Protein AF-A0A9X1ISV6-F1 (afdb_monomer)

Structure (mmCIF, N/CA/C/O backbone):
data_AF-A0A9X1ISV6-F1
#
_entry.id   AF-A0A9X1ISV6-F1
#
loop_
_atom_site.group_PDB
_atom_site.id
_atom_site.type_symbol
_atom_site.label_atom_id
_atom_site.label_alt_id
_atom_site.label_comp_id
_atom_site.label_asym_id
_atom_site.label_entity_id
_atom_site.label_seq_id
_atom_site.pdbx_PDB_ins_code
_atom_site.Cartn_x
_atom_site.Cartn_y
_atom_site.Cartn_z
_atom_site.occupancy
_atom_site.B_iso_or_equiv
_atom_site.auth_seq_id
_atom_site.auth_comp_id
_atom_site.auth_asym_id
_atom_site.auth_atom_id
_atom_site.pdbx_PDB_model_num
ATOM 1 N N . MET A 1 1 ? 12.107 -25.524 -21.709 1.00 34.88 1 MET A N 1
ATOM 2 C CA . MET A 1 1 ? 12.574 -24.127 -21.599 1.00 34.88 1 MET A CA 1
ATOM 3 C C . MET A 1 1 ? 11.400 -23.212 -21.889 1.00 34.88 1 MET A C 1
ATOM 5 O O . MET A 1 1 ? 10.651 -23.460 -22.823 1.00 34.88 1 MET A O 1
ATOM 9 N N . SER A 1 2 ? 11.195 -22.279 -20.971 1.00 41.41 2 SER A N 1
ATOM 10 C CA . SER A 1 2 ? 9.974 -21.546 -20.652 1.00 41.41 2 SER A CA 1
ATOM 11 C C . SER A 1 2 ? 9.409 -20.699 -21.795 1.00 41.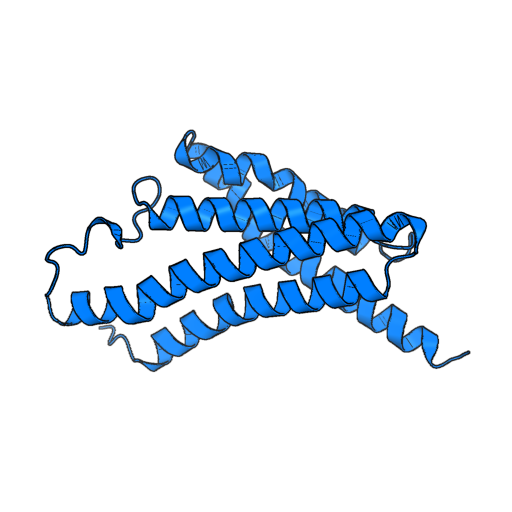41 2 SER A C 1
ATOM 13 O O . SER A 1 2 ? 9.987 -19.685 -22.171 1.00 41.41 2 SER A O 1
ATOM 15 N N . SER A 1 3 ? 8.238 -21.085 -22.302 1.00 38.88 3 SER A N 1
ATOM 16 C CA . SER A 1 3 ? 7.398 -20.248 -23.160 1.00 38.88 3 SER A CA 1
ATOM 17 C C . SER A 1 3 ? 6.463 -19.431 -22.272 1.00 38.88 3 SER A C 1
ATOM 19 O O . SER A 1 3 ? 5.514 -19.950 -21.679 1.00 38.88 3 SER A O 1
ATOM 21 N N . SER A 1 4 ? 6.752 -18.137 -22.174 1.00 44.97 4 SER A N 1
ATOM 22 C CA . SER A 1 4 ? 5.902 -17.100 -21.593 1.00 44.97 4 SER A CA 1
ATOM 23 C C . SER A 1 4 ? 4.536 -17.105 -22.282 1.00 44.97 4 SER A C 1
ATOM 25 O O . SER A 1 4 ? 4.327 -16.473 -23.313 1.00 44.97 4 SER A O 1
ATOM 27 N N . THR A 1 5 ? 3.602 -17.893 -21.753 1.00 52.56 5 THR A N 1
ATOM 28 C CA . THR A 1 5 ? 2.256 -18.021 -22.316 1.00 52.56 5 THR A CA 1
ATOM 29 C C . THR A 1 5 ? 1.471 -16.746 -21.969 1.00 52.56 5 THR A C 1
ATOM 31 O O . THR A 1 5 ? 1.550 -16.310 -20.820 1.00 52.56 5 THR A O 1
ATOM 34 N N . PRO A 1 6 ? 0.649 -16.174 -22.870 1.00 48.19 6 PRO A N 1
ATOM 35 C CA . PRO A 1 6 ? -0.241 -15.038 -22.573 1.00 48.19 6 PRO A CA 1
ATOM 36 C C . PRO A 1 6 ? -1.107 -15.236 -21.313 1.00 48.19 6 PRO A C 1
ATOM 38 O O . PRO A 1 6 ? -1.463 -14.285 -20.624 1.00 48.19 6 PRO A O 1
ATOM 41 N N . ARG A 1 7 ? -1.376 -16.500 -20.954 1.00 47.88 7 ARG A N 1
ATOM 42 C CA . ARG A 1 7 ? -2.032 -16.902 -19.702 1.00 47.88 7 ARG A CA 1
ATOM 43 C C . ARG A 1 7 ? -1.224 -16.588 -18.443 1.00 47.88 7 ARG A C 1
ATOM 45 O O . ARG A 1 7 ? -1.843 -16.299 -17.436 1.00 47.88 7 ARG A O 1
ATOM 52 N N . GLY A 1 8 ? 0.108 -16.624 -18.482 1.00 49.81 8 GLY A N 1
ATOM 53 C CA . GLY A 1 8 ? 0.979 -16.247 -17.361 1.00 49.81 8 GLY A CA 1
ATOM 54 C C . GLY A 1 8 ? 0.969 -14.740 -17.107 1.00 49.81 8 GLY A C 1
ATOM 55 O O . GLY A 1 8 ? 0.902 -14.313 -15.962 1.00 49.81 8 GLY A O 1
ATOM 56 N N . ILE A 1 9 ? 0.915 -13.944 -18.179 1.00 51.81 9 ILE A N 1
ATOM 57 C CA . ILE A 1 9 ? 0.697 -12.490 -18.130 1.00 51.81 9 ILE A CA 1
ATOM 58 C C . ILE A 1 9 ? -0.693 -12.177 -17.561 1.00 51.81 9 ILE A C 1
ATOM 60 O O . ILE A 1 9 ? -0.804 -11.349 -16.664 1.00 51.81 9 ILE A O 1
ATOM 64 N N . LEU A 1 10 ? -1.734 -12.905 -17.980 1.00 52.47 10 LEU A N 1
ATOM 65 C CA . LEU A 1 10 ? -3.079 -12.803 -17.405 1.00 52.47 10 LEU A CA 1
ATOM 66 C C . LEU A 1 10 ? -3.112 -13.242 -15.924 1.00 52.47 10 LEU A C 1
ATOM 68 O O . LEU A 1 10 ? -3.707 -12.558 -15.099 1.00 52.47 10 LEU A O 1
ATOM 72 N N .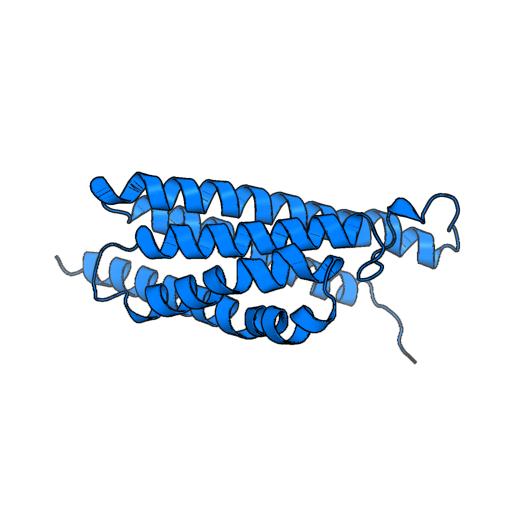 PHE A 1 11 ? -2.418 -14.323 -15.553 1.00 52.44 11 PHE A N 1
ATOM 73 C CA . PHE A 1 11 ? -2.290 -14.811 -14.170 1.00 52.44 11 PHE A CA 1
ATOM 74 C C . PHE A 1 11 ? -1.457 -13.897 -13.258 1.00 52.44 11 PHE A C 1
ATOM 76 O O . PHE A 1 11 ? -1.577 -14.026 -12.046 1.00 52.44 11 PHE A O 1
ATOM 83 N N . LEU A 1 12 ? -0.636 -12.994 -13.806 1.00 51.94 12 LEU A N 1
ATOM 84 C CA . LEU A 1 12 ? 0.153 -11.992 -13.068 1.00 51.94 12 LEU A CA 1
ATOM 85 C C . LEU A 1 12 ? -0.517 -10.605 -13.046 1.00 51.94 12 LEU A C 1
ATOM 87 O O . LEU A 1 12 ? -0.422 -9.900 -12.045 1.00 51.94 12 LEU A O 1
ATOM 91 N N . LEU A 1 13 ? -1.246 -10.236 -14.107 1.00 52.41 13 LEU A N 1
ATOM 92 C CA . LEU A 1 13 ? -2.113 -9.047 -14.173 1.00 52.41 13 LEU A CA 1
ATOM 93 C C . LEU A 1 13 ? -3.254 -9.125 -13.161 1.00 52.41 13 LEU A C 1
ATOM 95 O O . LEU A 1 13 ? -3.583 -8.144 -12.495 1.00 52.41 13 LEU A O 1
ATOM 99 N N . THR A 1 14 ? -3.865 -10.305 -13.070 1.00 51.75 14 THR A N 1
ATOM 100 C CA . THR A 1 14 ? -5.100 -10.511 -12.316 1.00 51.75 14 THR A CA 1
ATOM 101 C C . THR A 1 14 ? -4.891 -10.336 -10.808 1.00 51.75 14 THR A C 1
ATOM 103 O O . THR A 1 14 ? -5.660 -9.581 -10.222 1.00 51.75 14 THR A O 1
ATOM 106 N N . PRO A 1 15 ? -3.854 -10.904 -10.157 1.00 55.47 15 PRO A N 1
ATOM 107 C CA . PRO A 1 15 ? -3.641 -10.737 -8.726 1.00 55.47 15 PRO A CA 1
ATOM 108 C C . PRO A 1 15 ? -3.385 -9.289 -8.340 1.00 55.47 15 PRO A C 1
ATOM 110 O O . PRO A 1 15 ? -4.030 -8.830 -7.416 1.00 55.47 15 PRO A O 1
ATOM 113 N N . SER A 1 16 ? -2.514 -8.548 -9.031 1.00 54.94 16 SER A N 1
ATOM 114 C CA . SER A 1 16 ? -2.125 -7.195 -8.600 1.00 54.94 16 SER A CA 1
ATOM 115 C C . SER A 1 16 ? -3.233 -6.157 -8.820 1.00 54.94 16 SER A C 1
ATOM 117 O O . SER A 1 16 ? -3.489 -5.337 -7.936 1.00 54.94 16 SER A O 1
ATOM 119 N N . LEU A 1 17 ? -3.958 -6.231 -9.947 1.00 61.03 17 LEU A N 1
ATOM 120 C CA . LEU A 1 17 ? -5.133 -5.382 -10.200 1.00 61.03 17 LEU A CA 1
ATOM 121 C C . LEU A 1 17 ? -6.297 -5.735 -9.267 1.00 61.03 17 LEU A C 1
ATOM 123 O O . LEU A 1 17 ? -6.962 -4.836 -8.739 1.00 61.03 17 LEU A O 1
ATOM 127 N N . LEU A 1 18 ? -6.525 -7.030 -9.016 1.00 68.88 18 LEU A N 1
ATOM 128 C CA . LEU A 1 18 ? -7.515 -7.464 -8.032 1.00 68.88 18 LEU A CA 1
ATOM 129 C C . LEU A 1 18 ? -7.096 -7.107 -6.613 1.00 68.88 18 LEU A C 1
ATOM 131 O O . LEU A 1 18 ? -7.969 -6.774 -5.831 1.00 68.88 18 LEU A O 1
ATOM 135 N N . LEU A 1 19 ? -5.810 -7.147 -6.263 1.00 74.00 19 LEU A N 1
ATOM 136 C CA . LEU A 1 19 ? -5.329 -6.828 -4.920 1.00 74.00 19 LEU A CA 1
ATOM 137 C C . LEU A 1 19 ? -5.572 -5.348 -4.616 1.00 74.00 19 LEU A C 1
ATOM 139 O O . LEU A 1 19 ? -6.164 -5.029 -3.585 1.00 74.00 19 LEU A O 1
ATOM 143 N N . GLY A 1 20 ? -5.191 -4.457 -5.540 1.00 81.19 20 GLY A N 1
ATOM 144 C CA . GLY A 1 20 ? -5.461 -3.021 -5.430 1.00 81.19 20 GLY A CA 1
ATOM 145 C C . GLY A 1 20 ? -6.957 -2.713 -5.352 1.00 81.19 20 GLY A C 1
ATOM 146 O O . GLY A 1 20 ? -7.403 -1.979 -4.469 1.00 81.19 20 GLY A O 1
ATOM 147 N N . SER A 1 21 ? -7.750 -3.344 -6.219 1.00 83.81 21 SER A N 1
ATOM 148 C CA . SER A 1 21 ? -9.207 -3.171 -6.244 1.00 83.81 21 SER A CA 1
ATOM 149 C C . SER A 1 21 ? -9.891 -3.755 -5.003 1.00 83.81 21 SER A C 1
ATOM 151 O O . SER A 1 21 ? -10.767 -3.121 -4.422 1.00 83.81 21 SER A O 1
ATOM 153 N N . ALA A 1 22 ? -9.473 -4.932 -4.538 1.00 86.12 22 ALA A N 1
ATOM 154 C CA . ALA A 1 22 ? -10.003 -5.576 -3.339 1.00 86.12 22 ALA A CA 1
ATOM 155 C C . ALA A 1 22 ? -9.677 -4.757 -2.090 1.00 86.12 22 ALA A C 1
ATOM 157 O O . ALA A 1 22 ? -10.545 -4.572 -1.236 1.00 86.12 22 ALA A O 1
ATOM 158 N N . PHE A 1 23 ? -8.463 -4.209 -2.002 1.00 90.19 23 PHE A N 1
ATOM 159 C CA . PHE A 1 23 ? -8.094 -3.298 -0.925 1.00 90.19 23 PHE A CA 1
ATOM 160 C C . PHE A 1 23 ? -8.964 -2.040 -0.918 1.00 90.19 23 PHE A C 1
ATOM 162 O O . PHE A 1 23 ? -9.468 -1.638 0.136 1.00 90.19 23 PHE A O 1
ATOM 169 N N . LEU A 1 24 ? -9.199 -1.447 -2.091 1.00 92.00 24 LEU A N 1
ATOM 170 C CA . LEU A 1 24 ? -10.078 -0.291 -2.229 1.00 92.00 24 LEU A CA 1
ATOM 171 C C . LEU A 1 24 ? -11.512 -0.618 -1.782 1.00 92.00 24 LEU A C 1
ATOM 173 O O . LEU A 1 24 ? -12.096 0.128 -0.996 1.00 92.00 24 LEU A O 1
ATOM 177 N N . VAL A 1 25 ? -12.055 -1.764 -2.205 1.00 91.88 25 VAL A N 1
ATOM 178 C CA . VAL A 1 25 ? -13.391 -2.241 -1.808 1.00 91.88 25 VAL A CA 1
ATOM 179 C C . VAL A 1 25 ? -13.482 -2.471 -0.298 1.00 91.88 25 VAL A C 1
ATOM 181 O O . VAL A 1 25 ? -14.443 -2.025 0.332 1.00 91.88 25 VAL A O 1
ATOM 184 N N . LEU A 1 26 ? -12.485 -3.121 0.311 1.00 91.62 26 LEU A N 1
ATOM 185 C CA . LEU A 1 26 ? -12.434 -3.333 1.761 1.00 91.62 26 LEU A CA 1
ATOM 186 C C . LEU A 1 26 ? -12.384 -2.006 2.526 1.00 91.62 26 LEU A C 1
ATOM 188 O O . LEU A 1 26 ? -13.069 -1.846 3.537 1.00 91.62 26 LEU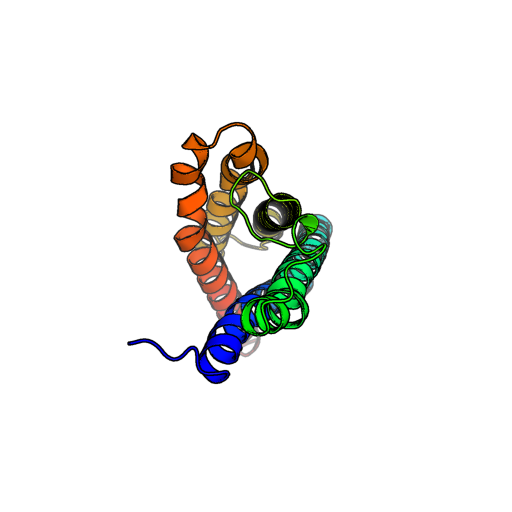 A O 1
ATOM 192 N N . THR A 1 27 ? -11.626 -1.034 2.026 1.00 93.56 27 THR A N 1
ATOM 193 C CA . THR A 1 27 ? -11.512 0.292 2.646 1.00 93.56 27 THR A CA 1
ATOM 194 C C . THR A 1 27 ? -12.806 1.099 2.493 1.00 93.56 27 THR A C 1
ATOM 196 O O . THR A 1 27 ? -13.239 1.766 3.433 1.00 93.56 27 THR A O 1
ATOM 199 N N . ALA A 1 28 ? -13.493 0.982 1.354 1.00 94.31 28 ALA A N 1
ATOM 200 C CA . ALA A 1 28 ? -14.817 1.566 1.154 1.00 94.31 28 ALA A CA 1
ATOM 201 C C . ALA A 1 28 ? -15.870 0.932 2.083 1.00 94.31 28 ALA A C 1
ATOM 203 O O . ALA A 1 28 ? -16.700 1.637 2.664 1.00 94.31 28 ALA A O 1
ATOM 204 N N . ALA A 1 29 ? -15.811 -0.389 2.283 1.00 92.31 29 ALA A N 1
ATOM 205 C CA . ALA A 1 29 ? -16.657 -1.083 3.250 1.00 92.31 29 ALA A CA 1
ATOM 206 C C . ALA A 1 29 ? -16.378 -0.598 4.681 1.00 92.31 29 ALA A C 1
ATOM 208 O O . ALA A 1 29 ? -17.317 -0.267 5.404 1.00 92.31 29 ALA A O 1
ATOM 209 N N . LEU A 1 30 ? -15.104 -0.462 5.064 1.00 91.56 30 LEU A N 1
ATOM 210 C CA . LEU A 1 30 ? -14.706 0.111 6.350 1.00 91.56 30 LEU A CA 1
ATOM 211 C C . LEU A 1 30 ? -15.274 1.524 6.547 1.00 91.56 30 LEU A C 1
ATOM 213 O O . LEU A 1 30 ? -15.806 1.811 7.616 1.00 91.56 30 LEU A O 1
ATOM 217 N N . HIS A 1 31 ? -15.229 2.386 5.527 1.00 93.62 31 HIS A N 1
ATOM 218 C CA . HIS A 1 31 ? -15.806 3.733 5.602 1.00 93.62 31 HIS A CA 1
ATOM 219 C C . HIS A 1 31 ? -17.307 3.728 5.916 1.00 93.62 31 HIS A C 1
ATOM 221 O O . HIS A 1 31 ? -17.782 4.580 6.665 1.00 93.62 31 HIS A O 1
ATOM 227 N N . ARG A 1 32 ? -18.059 2.752 5.393 1.00 90.44 32 ARG A N 1
ATOM 228 C CA . ARG A 1 32 ? -19.498 2.624 5.676 1.00 90.44 32 ARG A CA 1
ATOM 229 C C . ARG A 1 32 ? -19.797 2.164 7.103 1.00 90.44 32 ARG A C 1
ATOM 231 O O . ARG A 1 32 ? -20.858 2.500 7.616 1.00 90.44 32 ARG A O 1
ATOM 238 N N . LEU A 1 33 ? -18.895 1.404 7.726 1.00 87.81 33 LEU A N 1
ATOM 239 C CA . LEU A 1 33 ? -19.043 0.918 9.104 1.00 87.81 33 LEU A CA 1
ATOM 240 C C . LEU A 1 33 ? -18.381 1.835 10.147 1.00 87.81 33 LEU A C 1
ATOM 242 O O . LEU A 1 33 ? -18.559 1.627 11.348 1.00 87.81 33 LEU A O 1
ATOM 246 N N . ALA A 1 34 ? -17.599 2.826 9.715 1.00 89.31 34 ALA A N 1
ATOM 247 C CA . ALA A 1 34 ? -16.906 3.735 10.614 1.00 89.31 34 ALA A CA 1
ATOM 248 C C . ALA A 1 34 ? -17.910 4.634 11.374 1.00 89.31 34 ALA A C 1
ATOM 250 O O . ALA A 1 34 ? -18.754 5.277 10.742 1.00 89.31 34 ALA A O 1
ATOM 251 N N . PRO A 1 35 ? -17.810 4.744 12.715 1.00 88.75 35 PRO A N 1
ATOM 252 C CA . PRO A 1 35 ? -18.647 5.646 13.498 1.00 88.75 35 PRO A CA 1
ATOM 253 C C . PRO A 1 35 ? -18.438 7.104 13.068 1.00 88.75 35 PRO A C 1
ATOM 255 O O . PRO A 1 35 ? -17.322 7.451 12.661 1.00 88.75 35 PRO A O 1
ATOM 258 N N . PRO A 1 36 ? -19.442 7.990 13.221 1.00 91.44 36 PRO A N 1
ATOM 259 C CA . PRO A 1 36 ? -19.346 9.390 12.798 1.00 91.44 36 PRO A CA 1
ATOM 260 C C . PRO A 1 36 ? -18.079 10.102 13.295 1.00 91.44 36 PRO A C 1
ATOM 262 O O . PRO A 1 36 ? -17.423 10.803 12.531 1.00 91.44 36 PRO A O 1
ATOM 265 N N . GLN A 1 37 ? -17.669 9.838 14.538 1.00 91.94 37 GLN A N 1
ATOM 266 C CA . GLN A 1 37 ? -16.505 10.455 15.182 1.00 91.94 37 GLN A CA 1
ATOM 267 C C . GLN A 1 37 ? -15.162 10.003 14.583 1.00 91.94 37 GLN A C 1
ATOM 269 O O . GLN A 1 37 ? -14.162 10.700 14.717 1.00 91.94 37 GLN A O 1
ATOM 274 N N . ARG A 1 38 ? -15.115 8.835 13.929 1.00 92.31 38 ARG A N 1
ATOM 275 C CA . ARG A 1 38 ? -13.897 8.254 13.327 1.00 92.31 38 ARG A CA 1
ATOM 276 C C . ARG A 1 38 ? -13.917 8.293 11.800 1.00 92.31 38 ARG A C 1
ATOM 278 O O . ARG A 1 38 ? -12.984 7.820 11.148 1.00 92.31 38 ARG A O 1
ATOM 285 N N . ARG A 1 39 ? -14.973 8.860 11.215 1.00 92.88 39 ARG A N 1
ATOM 286 C CA . ARG A 1 39 ? -15.226 8.824 9.774 1.00 92.88 39 ARG A CA 1
ATOM 287 C C . ARG A 1 39 ? -14.147 9.544 8.970 1.00 92.88 39 ARG A C 1
ATOM 289 O O . ARG A 1 39 ? -13.784 9.059 7.902 1.00 92.88 39 ARG A O 1
ATOM 296 N N . VAL A 1 40 ? -13.552 10.597 9.532 1.00 96.38 40 VAL A N 1
ATOM 297 C CA . VAL A 1 40 ? -12.399 11.293 8.939 1.00 96.38 40 VAL A CA 1
ATOM 298 C C . VAL A 1 40 ? -11.235 10.337 8.653 1.00 96.38 40 VAL A C 1
ATOM 300 O O . VAL A 1 40 ? -10.715 10.323 7.542 1.00 96.38 40 VAL A O 1
ATOM 303 N N . PHE A 1 41 ? -10.895 9.445 9.589 1.00 96.56 41 PHE A N 1
ATOM 304 C CA . PHE A 1 41 ? -9.808 8.480 9.405 1.00 96.56 41 PHE A CA 1
ATOM 305 C C . PHE A 1 41 ? -10.119 7.473 8.299 1.00 96.56 41 PHE A C 1
ATOM 307 O O . PHE A 1 41 ? -9.253 7.156 7.490 1.00 96.56 41 PHE A O 1
ATOM 314 N N . SER A 1 42 ? -11.370 7.013 8.212 1.00 95.50 42 SER A N 1
ATOM 315 C CA . SER A 1 42 ? -11.775 6.106 7.132 1.00 95.50 42 SER A CA 1
ATOM 316 C C . SER A 1 42 ? -11.782 6.779 5.759 1.00 95.50 42 SER A C 1
ATOM 318 O O . SER A 1 42 ? -11.475 6.136 4.763 1.00 95.50 42 SER A O 1
ATOM 320 N N . GLN A 1 43 ? -12.112 8.072 5.698 1.00 96.94 43 GLN A N 1
ATOM 321 C CA . GLN A 1 43 ? -12.083 8.843 4.459 1.00 96.94 43 GLN A CA 1
ATOM 322 C C . GLN A 1 43 ? -10.643 9.076 3.991 1.00 96.94 43 GLN A C 1
ATOM 324 O O . GLN A 1 43 ? -10.354 8.895 2.812 1.00 96.94 43 GLN A O 1
ATOM 329 N N . ILE A 1 44 ? -9.733 9.402 4.915 1.00 97.75 44 ILE A N 1
ATOM 330 C CA . ILE A 1 44 ? -8.294 9.499 4.636 1.00 97.75 44 ILE A CA 1
ATOM 331 C C . ILE A 1 44 ? -7.761 8.151 4.132 1.00 97.75 44 ILE A C 1
ATOM 333 O O . ILE A 1 44 ? -7.070 8.104 3.116 1.00 97.75 44 ILE A O 1
ATOM 337 N N . ALA A 1 45 ? -8.132 7.050 4.794 1.00 97.12 45 ALA A N 1
ATOM 338 C CA . ALA A 1 45 ? -7.757 5.706 4.364 1.00 97.12 45 ALA A CA 1
ATOM 339 C C . ALA A 1 45 ? -8.235 5.412 2.935 1.00 97.12 45 ALA A C 1
ATOM 341 O O . ALA A 1 45 ? -7.459 4.933 2.113 1.00 97.12 45 ALA A O 1
ATOM 342 N N . LEU A 1 46 ? -9.490 5.747 2.622 1.00 97.12 46 LEU A N 1
ATOM 343 C CA . LEU A 1 46 ? -10.074 5.547 1.297 1.00 97.12 46 LEU A CA 1
ATOM 344 C C . LEU A 1 46 ? -9.378 6.389 0.220 1.00 97.12 46 LEU A C 1
ATOM 346 O O . LEU A 1 46 ? -9.113 5.887 -0.874 1.00 97.12 46 LEU A O 1
ATOM 350 N N . ALA A 1 47 ? -9.049 7.645 0.526 1.00 98.00 47 ALA A N 1
ATOM 351 C CA . ALA A 1 47 ? -8.329 8.523 -0.391 1.00 98.00 47 ALA A CA 1
ATOM 352 C C . ALA A 1 47 ? -6.946 7.948 -0.736 1.00 98.00 47 ALA A C 1
ATOM 354 O O . ALA A 1 47 ? -6.624 7.780 -1.912 1.00 98.00 47 ALA A O 1
ATOM 355 N N . PHE A 1 48 ? -6.163 7.549 0.270 1.00 97.81 48 PHE A N 1
ATOM 356 C CA . PHE A 1 48 ? -4.855 6.935 0.039 1.00 97.81 48 PHE A CA 1
ATOM 357 C C . PHE A 1 48 ? -4.945 5.572 -0.656 1.00 97.81 48 PHE A C 1
ATOM 359 O O . PHE A 1 48 ? -4.148 5.298 -1.552 1.00 97.81 48 PHE A O 1
ATOM 366 N N . ALA A 1 49 ? -5.941 4.744 -0.322 1.00 96.31 49 ALA A N 1
ATOM 367 C CA . ALA A 1 49 ? -6.183 3.479 -1.015 1.00 96.31 49 ALA A CA 1
ATOM 368 C C . ALA A 1 49 ? -6.503 3.692 -2.504 1.00 96.31 49 ALA A C 1
ATOM 370 O O . ALA A 1 49 ? -6.052 2.917 -3.345 1.00 96.31 49 ALA A O 1
ATOM 371 N N . THR A 1 50 ? -7.228 4.764 -2.841 1.00 96.19 50 THR A N 1
ATOM 372 C CA . THR A 1 50 ? -7.542 5.135 -4.232 1.00 96.19 50 THR A CA 1
ATOM 373 C C . THR A 1 50 ? -6.286 5.550 -4.996 1.00 96.19 50 THR A C 1
ATOM 375 O O . THR A 1 50 ? -6.071 5.096 -6.122 1.00 96.19 50 THR A O 1
ATOM 378 N N . VAL A 1 51 ? -5.428 6.372 -4.380 1.00 96.94 51 VAL A N 1
ATOM 379 C CA . VAL A 1 51 ? -4.144 6.778 -4.976 1.00 96.94 51 VAL A CA 1
ATOM 380 C C . VAL A 1 51 ? -3.253 5.557 -5.202 1.00 96.94 51 VAL A C 1
ATOM 382 O O . VAL A 1 51 ? -2.766 5.364 -6.312 1.00 96.94 51 VAL A O 1
ATOM 385 N N . TYR A 1 52 ? -3.109 4.686 -4.198 1.00 94.62 52 TYR A N 1
ATOM 386 C CA . TYR A 1 52 ? -2.386 3.419 -4.331 1.00 94.62 52 TYR A CA 1
ATOM 387 C C . TYR A 1 52 ? -2.914 2.576 -5.494 1.00 94.62 52 TYR A C 1
ATOM 389 O O . TYR A 1 52 ? -2.146 2.217 -6.385 1.00 94.62 52 TYR A O 1
ATOM 397 N N . ALA A 1 53 ? -4.221 2.296 -5.515 1.00 92.50 53 ALA A N 1
ATOM 398 C CA . ALA A 1 53 ? -4.82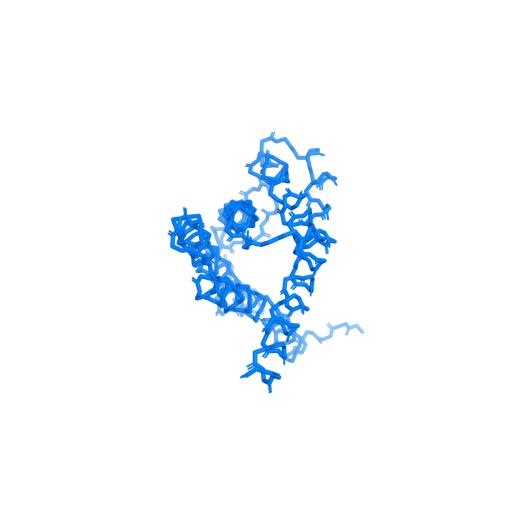4 1.458 -6.543 1.00 92.50 53 ALA A CA 1
ATOM 399 C C . ALA A 1 53 ? -4.580 2.037 -7.944 1.00 92.50 53 ALA A C 1
ATOM 401 O O . ALA A 1 53 ? -4.260 1.288 -8.864 1.00 92.50 53 ALA A O 1
ATOM 402 N N . THR A 1 54 ? -4.651 3.362 -8.091 1.00 93.56 54 THR A N 1
ATOM 403 C CA . THR A 1 54 ? -4.381 4.058 -9.357 1.00 93.56 54 THR A CA 1
ATOM 404 C C . THR A 1 54 ? -2.920 3.914 -9.789 1.00 93.56 54 THR A C 1
ATOM 406 O O . THR A 1 54 ? -2.659 3.501 -10.918 1.00 93.56 54 THR A O 1
ATOM 409 N N . LEU A 1 55 ? -1.964 4.215 -8.902 1.00 93.69 55 LEU A N 1
ATOM 410 C CA . LEU A 1 55 ? -0.531 4.181 -9.222 1.00 93.69 55 LEU A CA 1
ATOM 411 C C . LEU A 1 55 ? -0.055 2.769 -9.569 1.00 93.69 55 LEU A C 1
ATOM 413 O O . LEU A 1 55 ? 0.611 2.579 -10.585 1.00 93.69 55 LEU A O 1
ATOM 417 N N . ILE A 1 56 ? -0.441 1.775 -8.768 1.00 91.19 56 ILE A N 1
ATOM 418 C CA . ILE A 1 56 ? -0.079 0.379 -9.025 1.00 91.19 56 ILE A CA 1
ATOM 419 C C . ILE A 1 56 ? -0.744 -0.114 -10.309 1.00 91.19 56 ILE A C 1
ATOM 421 O O . ILE A 1 56 ? -0.074 -0.695 -11.158 1.00 91.19 56 ILE A O 1
ATOM 425 N N . SER A 1 57 ? -2.030 0.177 -10.527 1.00 89.31 57 SER A N 1
ATOM 426 C CA . SER A 1 57 ? -2.687 -0.199 -11.787 1.00 89.31 57 SER A CA 1
ATOM 427 C C . SER A 1 57 ? -1.967 0.396 -12.996 1.00 89.31 57 SER A C 1
ATOM 429 O O . SER A 1 57 ? -1.752 -0.315 -13.972 1.00 89.31 57 SER A O 1
ATOM 431 N N . LEU A 1 58 ? -1.530 1.658 -12.919 1.00 91.12 58 LEU A N 1
ATOM 432 C CA . LEU A 1 58 ? -0.765 2.312 -13.980 1.00 91.12 58 LEU A CA 1
ATOM 433 C C . LEU A 1 58 ? 0.566 1.601 -14.241 1.00 91.12 58 LEU A C 1
ATOM 435 O O . LEU A 1 58 ? 0.836 1.245 -15.387 1.00 91.12 58 LEU A O 1
ATOM 439 N N . VAL A 1 59 ? 1.382 1.372 -13.204 1.00 91.25 59 VAL A N 1
ATOM 440 C CA . VAL A 1 59 ? 2.698 0.723 -13.344 1.00 91.25 59 VAL A CA 1
ATOM 441 C C . VAL A 1 59 ? 2.552 -0.633 -14.027 1.00 91.25 59 VAL A C 1
ATOM 443 O O . VAL A 1 59 ? 3.203 -0.888 -15.042 1.00 91.25 59 VAL A O 1
ATOM 446 N N . TYR A 1 60 ? 1.660 -1.483 -13.517 1.00 87.50 60 TYR A N 1
ATOM 447 C CA . TYR A 1 60 ? 1.470 -2.830 -14.050 1.00 87.50 60 TYR A CA 1
ATOM 448 C C . TYR A 1 60 ? 0.856 -2.796 -15.453 1.00 87.50 60 TYR A C 1
ATOM 450 O O . TYR A 1 60 ? 1.335 -3.495 -16.344 1.00 87.50 60 TYR A O 1
ATOM 458 N N . PHE A 1 61 ? -0.145 -1.949 -15.699 1.00 88.00 61 PHE A N 1
ATOM 459 C CA . PHE A 1 61 ? -0.753 -1.827 -17.024 1.00 88.00 61 PHE A CA 1
ATOM 460 C C . PHE A 1 61 ? 0.265 -1.382 -18.082 1.00 88.00 61 PHE A C 1
ATOM 462 O O . PHE A 1 61 ? 0.320 -1.977 -19.155 1.00 88.00 61 PHE A O 1
ATOM 469 N N . VAL A 1 62 ? 1.130 -0.409 -17.771 1.00 90.38 62 VAL A N 1
ATOM 470 C CA . VAL A 1 62 ? 2.222 0.015 -18.665 1.00 90.38 62 VAL A CA 1
ATOM 471 C C . VAL A 1 62 ? 3.217 -1.123 -18.901 1.00 90.38 62 VAL A C 1
ATOM 473 O O . VAL A 1 62 ? 3.561 -1.393 -20.052 1.00 90.38 62 VAL A O 1
ATOM 476 N N . GLN A 1 63 ? 3.645 -1.840 -17.855 1.00 88.31 63 GLN A N 1
ATOM 477 C CA . GLN A 1 63 ? 4.550 -2.985 -18.021 1.00 88.31 63 GLN A CA 1
ATOM 478 C C . GLN A 1 63 ? 3.974 -4.042 -18.971 1.00 88.31 63 GLN A C 1
ATOM 480 O O . GLN A 1 63 ? 4.690 -4.600 -19.801 1.00 88.31 63 GLN A O 1
ATOM 485 N N . LEU A 1 64 ? 2.675 -4.309 -18.870 1.00 85.94 64 LEU A N 1
ATOM 486 C CA . LEU A 1 64 ? 2.053 -5.455 -19.528 1.00 85.94 64 LEU A CA 1
ATOM 487 C C . LEU A 1 64 ? 1.546 -5.114 -20.933 1.00 85.94 64 LEU A C 1
ATOM 489 O O . LEU A 1 64 ? 1.666 -5.942 -21.833 1.00 85.94 64 LEU A O 1
ATOM 493 N N . MET A 1 65 ? 1.038 -3.898 -21.139 1.00 86.38 65 MET A N 1
ATOM 494 C CA . MET A 1 65 ? 0.461 -3.469 -22.417 1.00 86.38 65 MET A CA 1
ATOM 495 C C . MET A 1 65 ? 1.445 -2.722 -23.319 1.00 86.38 65 MET A C 1
ATOM 497 O O . MET A 1 65 ? 1.255 -2.718 -24.533 1.00 86.38 65 MET A O 1
ATOM 501 N N . LEU A 1 66 ? 2.486 -2.094 -22.761 1.00 88.38 66 LEU A N 1
ATOM 502 C CA . LEU A 1 66 ? 3.462 -1.316 -23.532 1.00 88.38 66 LEU A CA 1
ATOM 503 C C . LEU A 1 66 ? 4.830 -2.001 -23.578 1.00 88.38 66 LEU A C 1
ATOM 505 O O . LEU A 1 66 ? 5.382 -2.201 -24.658 1.00 88.38 66 LEU A O 1
ATOM 509 N N . VAL A 1 67 ? 5.379 -2.351 -22.412 1.00 88.88 67 VAL A N 1
ATOM 510 C CA . VAL A 1 67 ? 6.782 -2.775 -22.288 1.00 88.88 67 VAL A CA 1
ATOM 511 C C . VAL A 1 67 ? 6.976 -4.221 -22.734 1.00 88.88 67 VAL A C 1
ATOM 513 O O . VAL A 1 67 ? 7.834 -4.497 -23.571 1.00 88.88 67 VAL A O 1
ATOM 516 N N . ALA A 1 68 ? 6.152 -5.147 -22.238 1.00 87.00 68 ALA A N 1
ATOM 517 C CA . ALA A 1 68 ? 6.282 -6.567 -22.554 1.00 87.00 68 ALA A CA 1
ATOM 518 C C . ALA A 1 68 ? 6.163 -6.889 -24.062 1.00 87.00 68 ALA A C 1
ATOM 520 O O . ALA A 1 68 ? 7.037 -7.595 -24.568 1.00 87.00 68 ALA A O 1
ATOM 521 N N . PRO A 1 69 ? 5.171 -6.374 -24.821 1.00 87.75 69 PRO A N 1
ATOM 522 C CA . PRO A 1 69 ? 5.058 -6.670 -26.252 1.00 87.75 69 PRO A CA 1
ATOM 523 C C . PRO A 1 69 ? 6.241 -6.133 -27.065 1.00 87.75 69 PRO A C 1
ATOM 525 O O . PRO A 1 69 ? 6.731 -6.808 -27.968 1.00 87.75 69 PRO A O 1
ATOM 528 N N . ARG A 1 70 ? 6.730 -4.937 -26.718 1.00 89.94 70 ARG A N 1
ATOM 529 C CA . ARG A 1 70 ? 7.866 -4.296 -27.389 1.00 89.94 70 ARG A CA 1
ATOM 530 C C . ARG A 1 70 ? 9.182 -5.023 -27.156 1.00 89.94 70 ARG A C 1
ATOM 532 O O . ARG A 1 70 ? 9.926 -5.245 -28.107 1.00 89.94 70 ARG A O 1
ATOM 539 N N . LEU A 1 71 ? 9.419 -5.485 -25.928 1.00 88.50 71 LEU A N 1
ATOM 540 C CA . LEU A 1 71 ? 10.571 -6.336 -25.618 1.00 88.50 71 LEU A CA 1
ATOM 541 C C . LEU A 1 71 ? 10.565 -7.628 -26.443 1.00 88.50 71 LEU A C 1
ATOM 543 O O . LEU A 1 71 ? 11.609 -8.025 -26.951 1.00 88.50 71 LEU A O 1
ATOM 547 N N . VAL A 1 72 ? 9.400 -8.262 -26.614 1.00 90.12 72 VAL A N 1
ATOM 548 C CA . VAL A 1 72 ? 9.262 -9.474 -27.443 1.00 90.12 72 VAL A CA 1
ATOM 549 C C . VAL A 1 72 ? 9.533 -9.183 -28.921 1.00 90.12 72 VAL A C 1
ATOM 551 O O . VAL A 1 72 ? 10.138 -10.005 -29.602 1.00 90.12 72 VAL A O 1
ATOM 554 N N . ALA A 1 73 ? 9.120 -8.014 -29.412 1.00 91.31 73 ALA A N 1
ATOM 555 C CA . ALA A 1 73 ? 9.376 -7.571 -30.781 1.00 91.31 73 ALA A CA 1
ATOM 556 C C . ALA A 1 73 ? 10.823 -7.092 -31.022 1.00 91.31 73 ALA A C 1
ATOM 558 O O . ALA A 1 73 ? 11.178 -6.803 -32.162 1.00 91.31 73 ALA A O 1
ATOM 559 N N . GLY A 1 74 ? 11.651 -6.986 -29.974 1.00 89.75 74 GLY A N 1
ATOM 560 C CA . GLY A 1 74 ? 12.995 -6.406 -30.055 1.00 89.75 74 GLY A CA 1
ATOM 561 C C . GLY A 1 74 ? 13.015 -4.884 -30.257 1.00 89.75 74 GLY A C 1
ATOM 562 O O . GLY A 1 74 ? 14.076 -4.322 -30.513 1.00 89.75 74 GLY A O 1
ATOM 563 N N . ASP A 1 75 ? 11.866 -4.213 -30.130 1.00 91.44 75 ASP A N 1
ATOM 564 C CA . ASP A 1 75 ? 11.719 -2.759 -30.258 1.00 91.44 75 ASP A CA 1
ATOM 565 C C . ASP A 1 75 ? 12.013 -2.082 -28.911 1.00 91.44 75 ASP A C 1
ATOM 567 O O . ASP A 1 75 ? 11.124 -1.882 -28.081 1.00 91.44 75 ASP A O 1
ATOM 571 N N . THR A 1 76 ? 13.287 -1.786 -28.653 1.00 88.06 76 THR A N 1
ATOM 572 C CA . THR A 1 76 ? 13.744 -1.210 -27.375 1.00 88.06 76 THR A CA 1
ATOM 573 C C . THR A 1 76 ? 13.952 0.302 -27.415 1.00 88.06 76 THR A C 1
ATOM 575 O O . THR A 1 76 ? 14.231 0.903 -26.376 1.00 88.06 76 THR A O 1
ATOM 578 N N . ALA A 1 77 ? 13.803 0.934 -28.581 1.00 90.44 77 ALA A N 1
ATOM 579 C CA . ALA A 1 77 ? 14.055 2.359 -28.744 1.00 90.44 77 ALA A CA 1
ATOM 580 C C . ALA A 1 77 ? 13.071 3.199 -27.906 1.00 90.44 77 ALA A C 1
ATOM 582 O O . ALA A 1 77 ? 11.854 3.098 -28.059 1.00 90.44 77 ALA A O 1
ATOM 583 N N . GLY A 1 78 ? 13.600 4.040 -27.009 1.00 87.31 78 GLY A N 1
ATOM 584 C CA . GLY A 1 78 ? 12.802 4.915 -26.142 1.00 87.31 78 GLY A CA 1
ATOM 585 C C . GLY A 1 78 ? 12.075 4.193 -25.003 1.00 87.31 78 GLY A C 1
ATOM 586 O O . GLY A 1 78 ? 11.205 4.780 -24.354 1.00 87.31 78 GLY A O 1
ATOM 587 N N . LEU A 1 79 ? 12.405 2.923 -24.750 1.00 89.00 79 LEU A N 1
ATOM 588 C CA . LEU A 1 79 ? 11.784 2.129 -23.694 1.00 89.00 79 LEU A CA 1
ATOM 589 C C . LEU A 1 79 ? 12.398 2.402 -22.314 1.00 89.00 79 LEU A C 1
ATOM 591 O O . LEU A 1 79 ? 11.771 2.074 -21.306 1.00 89.00 79 LEU A O 1
ATOM 595 N N . GLU A 1 80 ? 13.586 3.017 -22.243 1.00 86.75 80 GLU A N 1
ATOM 596 C CA . GLU A 1 80 ? 14.349 3.185 -20.999 1.00 86.75 80 GLU A CA 1
ATOM 597 C C . GLU A 1 80 ? 13.547 3.794 -19.832 1.00 86.75 80 GLU A C 1
ATOM 599 O O . GLU A 1 80 ? 13.644 3.254 -18.725 1.00 86.75 80 GLU A O 1
ATOM 604 N N . PRO A 1 81 ? 12.709 4.840 -20.020 1.00 85.25 81 PRO A N 1
ATOM 605 C CA . PRO A 1 81 ? 11.926 5.426 -18.926 1.00 85.25 81 PRO A CA 1
ATOM 606 C C . PRO A 1 81 ? 10.858 4.482 -18.357 1.00 85.25 81 PRO A C 1
ATOM 608 O O . PRO A 1 81 ? 10.431 4.634 -17.211 1.00 85.25 81 PRO A O 1
ATOM 611 N N . PHE A 1 82 ? 10.419 3.512 -19.161 1.00 88.31 82 PHE A N 1
ATOM 612 C CA . PHE A 1 82 ? 9.352 2.573 -18.833 1.00 88.31 82 PHE A CA 1
ATOM 613 C C . PHE A 1 82 ? 9.883 1.212 -18.382 1.00 88.31 82 PHE A C 1
ATOM 615 O O . PHE A 1 82 ? 9.093 0.327 -18.073 1.00 88.31 82 PHE A O 1
ATOM 622 N N . LEU A 1 83 ? 11.196 1.000 -18.321 1.00 88.19 83 LEU A N 1
ATOM 623 C CA . LEU A 1 83 ? 11.734 -0.240 -17.769 1.00 88.19 83 LEU A CA 1
ATOM 624 C C . LEU A 1 83 ? 11.516 -0.283 -16.255 1.00 88.19 83 LEU A C 1
ATOM 626 O O . LEU A 1 83 ? 11.746 0.703 -15.564 1.00 88.19 83 LEU A O 1
ATOM 630 N N . PHE A 1 84 ? 11.115 -1.436 -15.721 1.00 87.06 84 PHE A N 1
ATOM 631 C CA . PHE A 1 84 ? 11.005 -1.643 -14.278 1.00 87.06 84 PHE A CA 1
ATOM 632 C C . PHE A 1 84 ? 12.333 -2.164 -13.715 1.00 87.06 84 PHE A C 1
ATOM 634 O O . PHE A 1 84 ? 12.567 -3.366 -13.606 1.00 87.06 84 PHE A O 1
ATOM 641 N N . ILE A 1 85 ? 13.234 -1.237 -13.391 1.00 86.12 85 ILE A N 1
ATOM 642 C CA . ILE A 1 85 ? 14.549 -1.529 -12.806 1.00 86.12 85 ILE A CA 1
ATOM 643 C C . ILE A 1 85 ? 14.536 -1.123 -11.326 1.00 86.12 85 ILE A C 1
ATOM 645 O O . ILE A 1 85 ? 14.361 0.073 -11.041 1.00 86.12 85 ILE A O 1
ATOM 649 N N . PRO A 1 86 ? 14.747 -2.069 -10.388 1.00 84.19 86 PRO A N 1
ATOM 650 C CA . PRO A 1 86 ? 14.804 -1.770 -8.962 1.00 84.19 86 PRO A CA 1
ATOM 651 C C . PRO A 1 86 ? 15.790 -0.645 -8.643 1.00 84.19 86 PRO A C 1
ATOM 653 O O . PRO A 1 86 ? 16.903 -0.614 -9.170 1.00 84.19 86 PRO A O 1
ATOM 656 N N . TYR A 1 87 ? 15.361 0.289 -7.793 1.00 84.44 87 TYR A N 1
ATOM 657 C CA . TYR A 1 87 ? 16.136 1.437 -7.290 1.00 84.44 87 TYR A CA 1
ATOM 658 C C . TYR A 1 87 ? 16.634 2.449 -8.332 1.00 84.44 87 TYR A C 1
ATOM 660 O O . TYR A 1 87 ? 17.300 3.415 -7.969 1.00 84.44 87 TYR A O 1
ATOM 668 N N . ARG A 1 88 ? 16.338 2.250 -9.620 1.00 84.62 88 ARG A N 1
ATOM 669 C CA . ARG A 1 88 ? 16.897 3.074 -10.706 1.00 84.62 88 ARG A CA 1
ATOM 670 C C . ARG A 1 88 ? 15.859 3.605 -11.680 1.00 84.62 88 ARG A C 1
ATOM 672 O O . ARG A 1 88 ? 16.119 4.604 -12.339 1.00 84.62 88 ARG A O 1
ATOM 679 N N . SER A 1 89 ? 14.715 2.938 -11.802 1.00 88.56 89 SER A N 1
ATOM 680 C CA . SER A 1 89 ? 13.689 3.323 -12.768 1.00 88.56 89 SER A CA 1
ATOM 681 C C . SER A 1 89 ? 12.633 4.257 -12.194 1.00 88.56 89 SER A C 1
ATOM 683 O O . SER A 1 89 ? 12.283 4.192 -11.014 1.00 88.56 89 SER A O 1
ATOM 685 N N . PHE A 1 90 ? 12.068 5.074 -13.082 1.00 91.56 90 PHE A N 1
ATOM 686 C CA . PHE A 1 90 ? 10.912 5.912 -12.788 1.00 91.56 90 PHE A CA 1
ATOM 687 C C . PHE A 1 90 ? 9.720 5.078 -12.302 1.00 91.56 90 PHE A C 1
ATOM 689 O O . PHE A 1 90 ? 9.140 5.381 -11.263 1.00 91.56 90 PHE A O 1
ATOM 696 N N . LEU A 1 91 ? 9.388 3.988 -13.002 1.00 91.19 91 LEU A N 1
ATOM 697 C CA . LEU A 1 91 ? 8.245 3.155 -12.626 1.00 91.19 91 LEU A CA 1
ATOM 698 C C . LEU A 1 91 ? 8.440 2.438 -11.289 1.00 91.19 91 LEU A C 1
ATOM 700 O O . LEU A 1 91 ? 7.465 2.279 -10.563 1.00 91.19 91 LEU A O 1
ATOM 704 N N . PHE A 1 92 ? 9.672 2.078 -10.916 1.00 90.38 92 PHE A N 1
ATOM 705 C CA . PHE A 1 92 ? 9.949 1.572 -9.571 1.00 90.38 92 PHE A CA 1
ATOM 706 C C . PHE A 1 92 ? 9.731 2.647 -8.496 1.00 90.38 92 PHE A C 1
ATOM 708 O O . PHE A 1 92 ? 9.158 2.358 -7.451 1.00 90.38 92 PHE A O 1
ATOM 715 N N . ALA A 1 93 ? 10.131 3.898 -8.747 1.00 92.38 93 ALA A N 1
ATOM 716 C CA . ALA A 1 93 ? 9.873 4.998 -7.814 1.00 92.38 93 ALA A CA 1
ATOM 717 C C . ALA A 1 93 ? 8.364 5.265 -7.637 1.00 92.38 93 ALA A C 1
ATOM 719 O O . ALA A 1 93 ? 7.899 5.503 -6.522 1.00 92.38 93 ALA A O 1
ATOM 720 N N . VAL A 1 94 ? 7.588 5.181 -8.723 1.00 94.06 94 VAL A N 1
ATOM 721 C CA . VAL A 1 94 ? 6.122 5.313 -8.688 1.00 94.06 94 VAL A CA 1
ATOM 722 C C . VAL A 1 94 ? 5.469 4.145 -7.945 1.00 94.06 94 VAL A C 1
ATOM 724 O O . VAL A 1 94 ? 4.592 4.368 -7.111 1.00 94.06 94 VAL A O 1
ATOM 727 N N . ASP A 1 95 ? 5.904 2.914 -8.210 1.00 91.56 95 ASP A N 1
ATOM 728 C CA . ASP A 1 95 ? 5.441 1.709 -7.512 1.00 91.56 95 ASP A CA 1
ATOM 729 C C . ASP A 1 95 ? 5.686 1.831 -6.003 1.00 91.56 95 ASP A C 1
ATOM 731 O O . ASP A 1 95 ? 4.786 1.621 -5.185 1.00 91.56 95 ASP A O 1
ATOM 735 N N . LEU A 1 96 ? 6.869 2.319 -5.637 1.00 92.50 96 LEU A N 1
ATOM 736 C CA . LEU A 1 96 ? 7.245 2.538 -4.256 1.00 92.50 96 LEU A CA 1
ATOM 737 C C . LEU A 1 96 ? 6.386 3.587 -3.541 1.00 92.50 96 LEU A C 1
ATOM 739 O O . LEU A 1 96 ? 5.972 3.403 -2.388 1.00 92.50 96 LEU A O 1
ATOM 743 N N . LEU A 1 97 ? 6.104 4.690 -4.232 1.00 94.81 97 LEU A N 1
ATOM 744 C CA . LEU A 1 97 ? 5.182 5.711 -3.754 1.00 94.81 97 LEU A CA 1
ATOM 745 C C . LEU A 1 97 ? 3.779 5.120 -3.553 1.00 94.81 97 LEU A C 1
ATOM 747 O O . LEU A 1 97 ? 3.144 5.378 -2.530 1.00 94.81 97 LEU A O 1
ATOM 751 N N . GLY A 1 98 ? 3.328 4.270 -4.480 1.00 94.50 98 GLY A N 1
ATOM 752 C CA . GLY A 1 98 ? 2.097 3.497 -4.350 1.00 94.50 98 GLY A CA 1
ATOM 753 C C . GLY A 1 98 ? 2.061 2.708 -3.042 1.00 94.50 98 GLY A C 1
ATOM 754 O O . GLY A 1 98 ? 1.172 2.927 -2.215 1.00 94.50 98 GLY A O 1
ATOM 755 N N . TYR A 1 99 ? 3.035 1.829 -2.807 1.00 92.56 99 TYR A N 1
ATOM 756 C CA . TYR A 1 99 ? 3.092 1.031 -1.575 1.00 92.56 99 TYR A CA 1
ATOM 757 C C . TYR A 1 99 ? 3.158 1.885 -0.302 1.00 92.56 99 TYR A C 1
ATOM 759 O O . TYR A 1 99 ? 2.541 1.538 0.706 1.00 92.56 99 TYR A O 1
ATOM 767 N N . SER A 1 100 ? 3.817 3.042 -0.358 1.00 94.88 100 SER A N 1
ATOM 768 C CA . SER A 1 100 ? 3.837 4.001 0.752 1.00 94.88 100 SER A CA 1
ATOM 769 C C . SER A 1 100 ? 2.439 4.556 1.056 1.00 94.88 100 SER A C 1
ATOM 771 O O . SER A 1 100 ? 2.036 4.623 2.221 1.00 94.88 100 SER A O 1
ATOM 773 N N . PHE A 1 101 ? 1.651 4.883 0.025 1.00 96.69 101 PHE A N 1
ATOM 774 C CA . PHE A 1 101 ? 0.252 5.288 0.195 1.00 96.69 101 PHE A CA 1
ATOM 775 C C . PHE A 1 101 ? -0.629 4.167 0.735 1.00 96.69 101 PHE A C 1
ATOM 777 O O . PHE A 1 101 ? -1.522 4.427 1.538 1.00 96.69 101 PHE A O 1
ATOM 784 N N . MET A 1 102 ? -0.372 2.917 0.366 1.00 95.56 102 MET A N 1
ATOM 785 C CA . MET A 1 102 ? -1.088 1.794 0.960 1.00 95.56 102 MET A CA 1
ATOM 786 C C . MET A 1 102 ? -0.777 1.652 2.459 1.00 95.56 102 MET A C 1
ATOM 788 O O . MET A 1 102 ? -1.717 1.495 3.235 1.00 95.56 102 MET A O 1
ATOM 792 N N . SER A 1 103 ? 0.475 1.815 2.903 1.00 95.62 103 SER A N 1
ATOM 793 C CA . SER A 1 103 ? 0.798 1.842 4.342 1.00 95.62 103 SER A CA 1
ATOM 794 C C . SER A 1 103 ? 0.139 3.024 5.070 1.00 95.62 103 SER A C 1
ATOM 796 O O . SER A 1 103 ? -0.343 2.875 6.194 1.00 95.62 103 SER A O 1
ATOM 798 N N . LEU A 1 104 ? 0.045 4.199 4.435 1.00 96.88 104 LEU A N 1
ATOM 799 C CA . LEU A 1 104 ? -0.732 5.324 4.977 1.00 96.88 104 LEU A CA 1
ATOM 800 C C . LEU A 1 104 ? -2.219 4.978 5.103 1.00 96.88 104 LEU A C 1
ATOM 802 O O . LEU A 1 104 ? -2.846 5.278 6.122 1.00 96.88 104 LEU A O 1
ATOM 806 N N . ALA A 1 105 ? -2.778 4.323 4.087 1.00 97.06 105 ALA A N 1
ATOM 807 C CA . ALA A 1 105 ? -4.168 3.902 4.073 1.00 97.06 105 ALA A CA 1
ATOM 808 C C . ALA A 1 105 ? -4.465 2.879 5.179 1.00 97.06 105 ALA A C 1
ATOM 810 O O . ALA A 1 105 ? -5.469 3.017 5.880 1.00 97.06 105 ALA A O 1
ATOM 811 N N . THR A 1 106 ? -3.590 1.891 5.402 1.00 96.06 106 THR A N 1
ATOM 812 C CA . THR A 1 106 ? -3.765 0.929 6.500 1.00 96.06 106 THR A CA 1
ATOM 813 C C . THR A 1 106 ? -3.627 1.605 7.860 1.00 96.06 106 THR A C 1
ATOM 815 O O . THR A 1 106 ? -4.443 1.348 8.743 1.00 96.06 106 THR A O 1
ATOM 818 N N . LEU A 1 107 ? -2.665 2.514 8.037 1.00 96.69 107 LEU A N 1
ATOM 819 C CA . LEU A 1 107 ? -2.495 3.237 9.296 1.00 96.69 107 LEU A CA 1
ATOM 820 C C . LEU A 1 107 ? -3.732 4.081 9.630 1.00 96.69 107 LEU A C 1
ATOM 822 O O . LEU A 1 107 ? -4.286 3.960 10.723 1.00 96.69 107 LEU A O 1
ATOM 826 N N . ALA A 1 108 ? -4.219 4.877 8.674 1.00 96.56 108 ALA A N 1
ATOM 827 C CA . ALA A 1 108 ? -5.447 5.654 8.831 1.00 96.56 108 ALA A CA 1
ATOM 828 C C . ALA A 1 108 ? -6.664 4.743 9.073 1.00 96.56 108 ALA A C 1
ATOM 830 O O . ALA A 1 108 ? -7.466 4.985 9.978 1.00 96.56 108 ALA A O 1
ATOM 831 N N . GLY A 1 109 ? -6.771 3.641 8.327 1.00 95.19 109 GLY A N 1
ATOM 832 C CA . GLY A 1 109 ? -7.846 2.665 8.482 1.00 95.19 109 GLY A CA 1
ATOM 833 C C . GLY A 1 109 ? -7.861 2.015 9.868 1.00 95.19 109 GLY A C 1
ATOM 834 O O . GLY A 1 109 ? -8.932 1.791 10.428 1.00 95.19 109 GLY A O 1
ATOM 835 N N . ALA A 1 110 ? -6.701 1.800 10.491 1.00 95.25 110 ALA A N 1
ATOM 836 C CA . ALA A 1 110 ? -6.616 1.253 11.842 1.00 95.25 110 ALA A CA 1
ATOM 837 C C . ALA A 1 110 ? -7.290 2.157 12.897 1.00 95.25 110 ALA A C 1
ATOM 839 O O . ALA A 1 110 ? -7.946 1.660 13.826 1.00 95.25 110 ALA A O 1
ATOM 840 N N . PHE A 1 111 ? -7.173 3.480 12.733 1.00 93.94 111 PHE A N 1
ATOM 841 C CA . PHE A 1 111 ? -7.836 4.476 13.584 1.00 93.94 111 PHE A CA 1
ATOM 842 C C . PHE A 1 111 ? -9.340 4.589 13.307 1.00 93.94 111 PHE A C 1
ATOM 844 O O . PHE A 1 111 ? -10.106 4.942 14.205 1.00 93.94 111 PHE A O 1
ATOM 851 N N . ALA A 1 112 ? -9.786 4.216 12.106 1.00 93.50 112 ALA A N 1
ATOM 852 C CA . ALA A 1 112 ? -11.199 4.203 11.743 1.00 93.50 112 ALA A CA 1
ATOM 853 C C . ALA A 1 112 ? -12.010 3.060 12.381 1.00 93.50 112 ALA A C 1
ATOM 855 O O . ALA A 1 112 ? -13.232 3.162 12.492 1.00 93.50 112 ALA A O 1
ATOM 856 N N . LEU A 1 113 ? -11.354 1.973 12.804 1.00 91.19 113 LEU A N 1
ATOM 857 C CA . LEU A 1 113 ? -12.035 0.773 13.302 1.00 91.19 113 LEU A CA 1
ATOM 858 C C . LEU A 1 113 ? -12.887 1.073 14.555 1.00 91.19 113 LEU A C 1
ATOM 860 O O . LEU A 1 113 ? -12.358 1.679 15.494 1.00 91.19 113 LEU A O 1
ATOM 864 N N . PRO A 1 114 ? -14.154 0.614 14.621 1.00 81.56 114 PRO A N 1
ATOM 865 C CA . PRO A 1 114 ? -15.144 1.066 15.607 1.00 81.56 114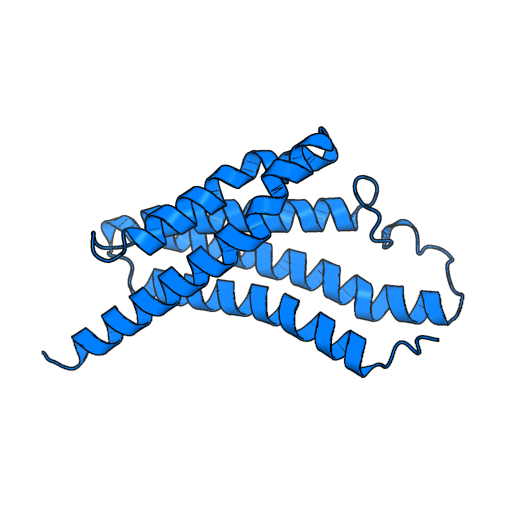 PRO A CA 1
ATOM 866 C C . PRO A 1 114 ? -14.918 0.555 17.032 1.00 81.56 114 PRO A C 1
ATOM 868 O O . PRO A 1 114 ? -15.135 1.299 17.983 1.00 81.56 114 PRO A O 1
ATOM 871 N N . SER A 1 115 ? -14.505 -0.706 17.207 1.00 80.31 115 SER A N 1
ATOM 872 C CA . SER A 1 115 ? -14.524 -1.356 18.528 1.00 80.31 115 SER A CA 1
ATOM 873 C C . SER A 1 115 ? -13.266 -2.174 18.835 1.00 80.31 115 SER A C 1
ATOM 875 O O . SER A 1 115 ? -12.350 -2.293 18.014 1.00 80.31 115 SER A O 1
ATOM 877 N N . SER A 1 116 ? -13.193 -2.705 20.058 1.00 77.06 116 SER A N 1
ATOM 878 C CA . SER A 1 116 ? -12.124 -3.593 20.534 1.00 77.06 116 SER A CA 1
ATOM 879 C C . SER A 1 116 ? -12.179 -4.990 19.907 1.00 77.06 116 SER A C 1
ATOM 881 O O . SER A 1 116 ? -11.145 -5.647 19.819 1.00 77.06 116 SER A O 1
ATOM 883 N N . ALA A 1 117 ? -13.335 -5.414 19.381 1.00 79.81 117 ALA A N 1
ATOM 884 C CA . ALA A 1 117 ? -13.477 -6.677 18.647 1.00 79.81 117 ALA A CA 1
ATOM 885 C C . ALA A 1 117 ? -12.596 -6.735 17.382 1.00 79.81 117 ALA A C 1
ATOM 887 O O . ALA A 1 117 ? -12.270 -7.809 16.889 1.00 79.81 117 ALA A O 1
ATOM 888 N N . TRP A 1 118 ? -12.146 -5.574 16.896 1.00 87.25 118 TRP A N 1
ATOM 889 C CA . TRP A 1 118 ? -11.286 -5.419 15.724 1.00 87.25 118 TRP A CA 1
ATOM 890 C C . TRP A 1 118 ? -9.803 -5.319 16.099 1.00 87.25 118 TRP A C 1
ATOM 892 O O . TRP A 1 118 ? -8.999 -4.878 15.281 1.00 87.25 118 TRP A O 1
ATOM 902 N N . ARG A 1 119 ? -9.413 -5.680 17.333 1.00 88.38 119 ARG A N 1
ATOM 903 C CA . ARG A 1 119 ? -8.036 -5.508 17.832 1.00 88.38 119 ARG A CA 1
ATOM 904 C C . ARG A 1 119 ? -7.000 -6.173 16.929 1.00 88.38 119 ARG A C 1
ATOM 906 O O . ARG A 1 119 ? -5.976 -5.558 16.657 1.00 88.38 119 ARG A O 1
ATOM 913 N N . THR A 1 120 ? -7.281 -7.377 16.433 1.00 89.44 120 THR A N 1
ATOM 914 C CA . THR A 1 120 ? -6.378 -8.100 15.524 1.00 89.44 120 THR A CA 1
ATOM 915 C C . THR A 1 120 ? -6.210 -7.364 14.195 1.00 89.44 120 THR A C 1
ATOM 917 O O . THR A 1 120 ? -5.082 -7.129 13.773 1.00 89.44 120 THR A O 1
ATOM 920 N N . ALA A 1 121 ? -7.313 -6.924 13.576 1.00 91.25 121 ALA A N 1
ATOM 921 C CA . ALA A 1 121 ? -7.269 -6.131 12.346 1.00 91.25 121 ALA A CA 1
ATOM 922 C C . ALA A 1 121 ? -6.524 -4.807 12.567 1.00 91.25 121 ALA A C 1
ATOM 924 O O . ALA A 1 121 ? -5.650 -4.450 11.784 1.00 91.25 121 ALA A O 1
ATOM 925 N N . ARG A 1 122 ? -6.792 -4.122 13.685 1.00 93.56 122 ARG A N 1
ATOM 926 C CA . ARG A 1 122 ? -6.114 -2.877 14.059 1.00 93.56 122 ARG A CA 1
ATOM 927 C C . ARG A 1 122 ? -4.607 -3.075 14.197 1.00 93.56 122 ARG A C 1
ATOM 929 O O . ARG A 1 122 ? -3.851 -2.306 13.618 1.00 93.56 122 ARG A O 1
ATOM 936 N N . ALA A 1 123 ? -4.175 -4.097 14.934 1.00 93.88 123 ALA A N 1
ATOM 937 C CA . ALA A 1 123 ? -2.758 -4.384 15.136 1.00 93.88 123 ALA A CA 1
ATOM 938 C C . ALA A 1 123 ? -2.049 -4.703 13.812 1.00 93.88 123 ALA A C 1
ATOM 940 O O . ALA A 1 123 ? -0.986 -4.150 13.548 1.00 93.88 123 ALA A O 1
ATOM 941 N N . ALA A 1 124 ? -2.660 -5.523 12.953 1.00 93.12 124 ALA A N 1
ATOM 942 C CA . ALA A 1 124 ? -2.102 -5.857 11.645 1.00 93.12 124 ALA A CA 1
ATOM 943 C C . ALA A 1 124 ? -2.017 -4.634 10.712 1.00 93.12 124 ALA A C 1
ATOM 945 O O . ALA A 1 124 ? -1.001 -4.428 10.049 1.00 93.12 124 ALA A O 1
ATOM 946 N N . MET A 1 125 ? -3.047 -3.781 10.698 1.00 94.62 125 MET A N 1
ATOM 947 C CA . MET A 1 125 ? -3.061 -2.546 9.906 1.00 94.62 125 MET A CA 1
ATOM 948 C C . MET A 1 125 ? -2.028 -1.519 10.396 1.00 94.62 125 MET A C 1
ATOM 950 O O . MET A 1 125 ? -1.375 -0.883 9.569 1.00 94.62 125 MET A O 1
ATOM 954 N N . ILE A 1 126 ? -1.836 -1.386 11.716 1.00 96.06 126 ILE A N 1
ATOM 955 C CA . ILE A 1 126 ? -0.768 -0.555 12.299 1.00 96.06 126 ILE A CA 1
ATOM 956 C C . ILE A 1 126 ? 0.600 -1.132 11.943 1.00 96.06 126 ILE A C 1
ATOM 958 O O . ILE A 1 126 ? 1.455 -0.384 11.484 1.00 96.06 126 ILE A O 1
ATOM 962 N N . ALA A 1 127 ? 0.804 -2.443 12.103 1.00 93.81 127 ALA A N 1
ATOM 963 C CA . ALA A 1 127 ? 2.065 -3.095 11.761 1.00 93.81 127 ALA A CA 1
ATOM 964 C C . ALA A 1 127 ? 2.447 -2.839 10.297 1.00 93.81 127 ALA A C 1
ATOM 966 O O . ALA A 1 127 ? 3.585 -2.480 10.021 1.00 93.81 127 ALA A O 1
ATOM 967 N N . ASN A 1 128 ? 1.484 -2.931 9.375 1.00 94.38 128 ASN A N 1
ATOM 968 C CA . ASN A 1 128 ? 1.701 -2.585 7.972 1.00 94.38 128 ASN A CA 1
ATOM 969 C C . ASN A 1 128 ? 1.959 -1.083 7.753 1.00 94.38 128 ASN A C 1
ATOM 971 O O . ASN A 1 128 ? 2.808 -0.706 6.949 1.00 94.38 128 ASN A O 1
ATOM 975 N N . GLY A 1 129 ? 1.261 -0.221 8.496 1.00 93.00 129 GLY A N 1
ATOM 976 C CA . GLY A 1 129 ? 1.465 1.226 8.458 1.00 93.00 129 GLY A CA 1
ATOM 977 C C . GLY A 1 129 ? 2.857 1.657 8.924 1.00 93.00 129 GLY A C 1
ATOM 978 O O . GLY A 1 129 ? 3.453 2.556 8.340 1.00 93.00 129 GLY A O 1
ATOM 979 N N . LEU A 1 130 ? 3.418 0.970 9.922 1.00 94.12 130 LEU A N 1
ATOM 980 C CA . LEU A 1 130 ? 4.774 1.206 10.427 1.00 94.12 130 LEU A CA 1
ATOM 981 C C . LEU A 1 130 ? 5.874 0.794 9.438 1.00 94.12 130 LEU A C 1
ATOM 983 O O . LEU A 1 130 ? 7.029 1.167 9.633 1.00 94.12 130 LEU A O 1
ATOM 987 N N . LEU A 1 131 ? 5.533 0.076 8.362 1.00 92.62 131 LEU A N 1
ATOM 988 C CA . LEU A 1 131 ? 6.469 -0.215 7.273 1.00 92.62 131 LEU A CA 1
ATOM 989 C C . LEU A 1 131 ? 6.678 0.973 6.329 1.00 92.62 131 LEU A C 1
ATOM 991 O O . LEU A 1 131 ? 7.595 0.936 5.513 1.00 92.62 131 LEU A O 1
ATOM 995 N N . LEU A 1 132 ? 5.882 2.040 6.457 1.00 92.69 132 LEU A N 1
ATOM 996 C CA . LEU A 1 132 ? 5.977 3.240 5.628 1.00 92.69 132 LEU A CA 1
ATOM 997 C C . LEU A 1 132 ? 7.406 3.769 5.453 1.00 92.69 132 LEU A C 1
ATOM 999 O O . LEU A 1 132 ? 7.792 3.936 4.302 1.00 92.69 132 LEU A O 1
ATOM 1003 N N . PRO A 1 133 ? 8.217 4.023 6.501 1.00 89.94 133 PRO A N 1
ATOM 1004 C CA . PRO A 1 133 ? 9.579 4.521 6.304 1.00 89.94 133 PRO A CA 1
ATOM 1005 C C . PRO A 1 133 ? 10.471 3.515 5.564 1.00 89.94 133 PRO A C 1
ATOM 1007 O O . PRO A 1 133 ? 11.294 3.916 4.747 1.00 89.94 133 PRO A O 1
ATOM 1010 N N . PHE A 1 134 ? 10.286 2.212 5.790 1.00 89.75 134 PHE A N 1
ATOM 1011 C CA . PHE A 1 134 ? 11.048 1.176 5.090 1.00 89.75 134 PHE A CA 1
ATOM 1012 C C . PHE A 1 134 ? 10.710 1.143 3.602 1.00 89.75 134 PHE A C 1
ATOM 1014 O O . PHE A 1 134 ? 11.597 0.942 2.782 1.00 89.75 134 PHE A O 1
ATOM 1021 N N . LEU A 1 135 ? 9.443 1.373 3.256 1.00 88.00 135 LEU A N 1
ATOM 1022 C CA . LEU A 1 135 ? 8.999 1.478 1.875 1.00 88.00 135 LEU A CA 1
ATOM 1023 C C . LEU A 1 135 ? 9.446 2.826 1.291 1.00 88.00 135 LEU A C 1
ATOM 1025 O O . LEU A 1 135 ? 10.312 2.848 0.431 1.00 88.00 135 LEU A O 1
ATOM 1029 N N . ALA A 1 136 ? 8.984 3.957 1.811 1.00 89.31 136 ALA A N 1
ATOM 1030 C CA . ALA A 1 136 ? 9.240 5.282 1.240 1.00 89.31 136 ALA A CA 1
ATOM 1031 C C . ALA A 1 136 ? 10.729 5.599 1.004 1.00 89.31 136 ALA A C 1
ATOM 1033 O O . ALA A 1 136 ? 11.066 6.252 0.016 1.00 89.31 136 ALA A O 1
ATOM 1034 N N . PHE A 1 137 ? 11.627 5.122 1.873 1.00 89.44 137 PHE A N 1
ATOM 1035 C CA . PHE A 1 137 ? 13.056 5.434 1.798 1.00 89.44 137 PHE A CA 1
ATOM 1036 C C . PHE A 1 137 ? 13.925 4.332 1.174 1.00 89.44 137 PHE A C 1
ATOM 1038 O O . PHE A 1 137 ? 15.135 4.539 1.057 1.00 89.44 137 PHE A O 1
ATOM 1045 N N . GLN A 1 138 ? 13.372 3.197 0.715 1.00 86.75 138 GLN A N 1
ATOM 1046 C CA . GLN A 1 138 ? 14.207 2.101 0.179 1.00 86.75 138 GLN A CA 1
ATOM 1047 C C . GLN A 1 138 ? 15.037 2.505 -1.046 1.00 86.75 138 GLN A C 1
ATOM 1049 O O . GLN A 1 138 ? 16.088 1.925 -1.293 1.00 86.75 138 GLN A O 1
ATOM 1054 N N . MET A 1 139 ? 14.599 3.513 -1.807 1.00 86.06 139 MET A N 1
ATOM 1055 C CA . MET A 1 139 ? 15.359 4.012 -2.956 1.00 86.06 139 MET A CA 1
ATOM 1056 C C . MET A 1 139 ? 16.628 4.771 -2.541 1.00 86.06 139 MET A C 1
ATOM 1058 O O . MET A 1 139 ? 17.614 4.751 -3.270 1.00 86.06 139 MET A O 1
ATOM 1062 N N . LEU A 1 140 ? 16.624 5.396 -1.359 1.00 88.62 140 LEU A N 1
ATOM 1063 C CA . LEU A 1 140 ? 17.786 6.085 -0.785 1.00 88.62 140 LEU A CA 1
ATOM 1064 C C . LEU A 1 140 ? 18.657 5.136 0.046 1.00 88.62 140 LEU A C 1
ATOM 1066 O O . LEU A 1 140 ? 19.874 5.289 0.105 1.00 88.62 140 LEU A O 1
ATOM 1070 N N . LEU A 1 141 ? 18.028 4.157 0.695 1.00 88.38 141 LEU A N 1
ATOM 1071 C CA . LEU A 1 141 ? 18.659 3.212 1.610 1.00 88.38 141 LEU A CA 1
ATOM 1072 C C . LEU A 1 141 ? 18.242 1.780 1.228 1.00 88.38 141 LEU A C 1
ATOM 1074 O O . LEU A 1 141 ? 17.347 1.217 1.861 1.00 88.38 141 LEU A O 1
ATOM 1078 N N . PRO A 1 142 ? 18.888 1.154 0.222 1.00 83.00 142 PRO A N 1
ATOM 1079 C CA . PRO A 1 142 ? 18.476 -0.158 -0.294 1.00 83.00 142 PRO A CA 1
ATOM 1080 C C . PRO A 1 142 ? 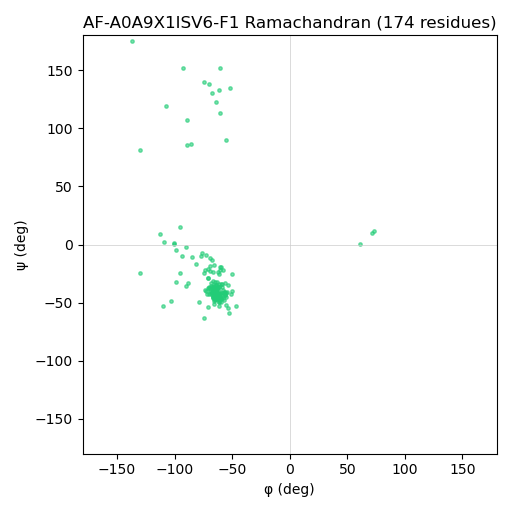18.456 -1.286 0.749 1.00 83.00 142 PRO A C 1
ATOM 1082 O O . PRO A 1 142 ? 17.734 -2.266 0.590 1.00 83.00 142 PRO A O 1
ATOM 1085 N N . TRP A 1 143 ? 19.198 -1.150 1.854 1.00 85.00 143 TRP A N 1
ATOM 1086 C CA . TRP A 1 143 ? 19.189 -2.114 2.961 1.00 85.00 143 TRP A CA 1
ATOM 1087 C C . TRP A 1 143 ? 17.839 -2.187 3.700 1.00 85.00 143 TRP A C 1
ATOM 1089 O O . TRP A 1 143 ? 17.560 -3.186 4.365 1.00 85.00 143 TRP A O 1
ATOM 1099 N N . LEU A 1 144 ? 16.964 -1.184 3.542 1.00 84.56 144 LEU A N 1
ATOM 1100 C CA . LEU A 1 144 ? 15.611 -1.180 4.110 1.00 84.56 144 LEU A CA 1
ATOM 1101 C C . LEU A 1 144 ? 14.687 -2.233 3.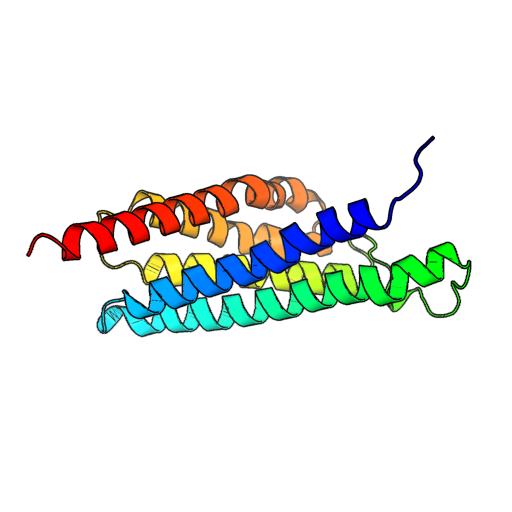484 1.00 84.56 144 LEU A C 1
ATOM 1103 O O . LEU A 1 144 ? 13.641 -2.523 4.069 1.00 84.56 144 LEU A O 1
ATOM 1107 N N . ILE A 1 145 ? 15.061 -2.849 2.353 1.00 83.25 145 ILE A N 1
ATOM 1108 C CA . ILE A 1 145 ? 14.243 -3.880 1.696 1.00 83.25 145 ILE A CA 1
ATOM 1109 C C . ILE A 1 145 ? 13.918 -5.054 2.624 1.00 83.25 145 ILE A C 1
ATOM 1111 O O . ILE A 1 145 ? 12.821 -5.595 2.546 1.00 83.25 145 ILE A O 1
ATOM 1115 N N . ALA A 1 146 ? 14.817 -5.413 3.546 1.00 81.25 146 ALA A N 1
ATOM 1116 C CA . ALA A 1 146 ? 14.562 -6.481 4.512 1.00 81.25 146 ALA A CA 1
ATOM 1117 C C . ALA A 1 146 ? 13.368 -6.148 5.425 1.00 81.25 146 ALA A C 1
ATOM 1119 O O . ALA A 1 146 ? 12.515 -6.998 5.669 1.00 81.25 146 ALA A O 1
ATOM 1120 N N . GLY A 1 147 ? 13.271 -4.892 5.876 1.00 82.00 147 GLY A N 1
ATOM 1121 C CA . GLY A 1 147 ? 12.116 -4.402 6.629 1.00 82.00 147 GLY A CA 1
ATOM 1122 C C . GLY A 1 147 ? 10.881 -4.242 5.743 1.00 82.00 147 GLY A C 1
ATOM 1123 O O . GLY A 1 147 ? 9.792 -4.666 6.120 1.00 82.00 147 GLY A O 1
ATOM 1124 N N . GLY A 1 148 ? 11.052 -3.708 4.531 1.00 79.19 148 GLY A N 1
ATOM 1125 C CA . GLY A 1 148 ? 9.977 -3.558 3.547 1.00 79.19 148 GLY A CA 1
ATOM 1126 C C . GLY A 1 148 ? 9.334 -4.890 3.147 1.00 79.19 148 GLY A C 1
ATOM 1127 O O . GLY A 1 148 ? 8.122 -4.950 2.976 1.00 79.19 148 GLY A O 1
ATOM 1128 N N . ALA A 1 149 ? 10.102 -5.981 3.088 1.00 84.62 149 ALA A N 1
ATOM 1129 C CA . ALA A 1 149 ? 9.614 -7.316 2.738 1.00 84.62 149 ALA A CA 1
ATOM 1130 C C . ALA A 1 149 ? 8.566 -7.862 3.724 1.00 84.62 149 ALA A C 1
ATOM 1132 O O . ALA A 1 149 ? 7.719 -8.669 3.333 1.00 84.62 149 ALA A O 1
ATOM 1133 N N . LEU A 1 150 ? 8.541 -7.375 4.973 1.00 87.12 150 LEU A N 1
ATOM 1134 C CA . LEU A 1 150 ? 7.490 -7.705 5.945 1.00 87.12 150 LEU A CA 1
ATOM 1135 C C . LEU A 1 150 ? 6.095 -7.285 5.464 1.00 87.12 150 LEU A C 1
ATOM 1137 O O . LEU A 1 150 ? 5.084 -7.808 5.943 1.00 87.12 150 LEU A O 1
ATOM 1141 N N . TRP A 1 151 ? 6.016 -6.372 4.494 1.00 85.69 151 TRP A N 1
ATOM 1142 C CA . TRP A 1 151 ? 4.773 -6.000 3.832 1.00 85.69 151 TRP A CA 1
ATOM 1143 C C . TRP A 1 151 ? 4.043 -7.224 3.259 1.00 85.69 151 TRP A C 1
ATOM 1145 O O . TRP A 1 151 ? 2.833 -7.350 3.452 1.00 85.69 151 TRP A O 1
ATOM 1155 N N . ALA A 1 152 ? 4.780 -8.166 2.657 1.00 83.44 152 ALA A N 1
ATOM 1156 C CA . ALA A 1 152 ? 4.223 -9.356 2.011 1.00 83.44 152 ALA A CA 1
ATOM 1157 C C . ALA A 1 152 ? 3.435 -10.261 2.974 1.00 83.44 152 ALA A C 1
ATOM 1159 O O . ALA A 1 152 ? 2.585 -11.031 2.539 1.00 83.44 152 ALA A O 1
ATOM 1160 N N . VAL A 1 153 ? 3.689 -10.155 4.282 1.00 86.00 153 VAL A N 1
ATOM 1161 C CA . VAL A 1 153 ? 2.960 -10.890 5.325 1.00 86.00 153 VAL A CA 1
ATOM 1162 C C . VAL A 1 153 ? 1.958 -9.984 6.033 1.00 86.00 153 VAL A C 1
ATOM 1164 O O . VAL A 1 153 ? 0.788 -10.336 6.183 1.00 86.00 153 VAL A O 1
ATOM 1167 N N . THR A 1 154 ? 2.392 -8.798 6.460 1.00 88.00 154 THR A N 1
ATOM 1168 C CA . THR A 1 154 ? 1.554 -7.884 7.250 1.00 88.00 154 THR A CA 1
ATOM 1169 C C . THR A 1 154 ? 0.325 -7.409 6.481 1.00 88.00 154 THR A C 1
ATOM 1171 O O . THR A 1 154 ? -0.745 -7.294 7.077 1.00 88.00 154 THR A O 1
ATOM 1174 N N . PHE A 1 155 ? 0.438 -7.181 5.168 1.00 87.38 155 PHE A N 1
ATOM 1175 C CA . PHE A 1 155 ? -0.678 -6.705 4.357 1.00 87.38 155 PHE A CA 1
ATOM 1176 C C . PHE A 1 155 ? -1.763 -7.773 4.155 1.00 87.38 155 PHE A C 1
ATOM 1178 O O . PHE A 1 155 ? -2.907 -7.498 4.529 1.00 87.38 155 PHE A O 1
ATOM 1185 N N . PRO A 1 156 ? -1.470 -9.000 3.671 1.00 88.12 156 PRO A N 1
ATOM 1186 C CA . PRO A 1 156 ? -2.491 -10.044 3.579 1.00 88.12 156 PRO A CA 1
ATOM 118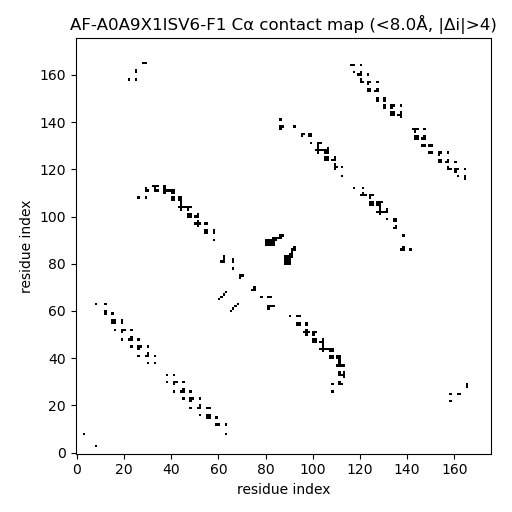7 C C . PRO A 1 156 ? -3.145 -10.355 4.925 1.00 88.12 156 PRO A C 1
ATOM 1189 O O . PRO A 1 156 ? -4.367 -10.476 4.997 1.00 88.12 156 PRO A O 1
ATOM 1192 N N . VAL A 1 157 ? -2.363 -10.410 6.009 1.00 88.81 157 VAL A N 1
ATOM 1193 C CA . VAL A 1 157 ? -2.901 -10.625 7.360 1.00 88.81 157 VAL A CA 1
ATOM 1194 C C . VAL A 1 157 ? -3.851 -9.494 7.760 1.00 88.81 157 VAL A C 1
ATOM 1196 O O . VAL A 1 157 ? -4.938 -9.768 8.270 1.00 88.81 157 VAL A O 1
ATOM 1199 N N . ALA A 1 158 ? -3.495 -8.234 7.491 1.00 88.81 158 ALA A N 1
ATOM 1200 C CA . ALA A 1 158 ? -4.371 -7.094 7.749 1.00 88.81 158 ALA A CA 1
ATOM 1201 C C . ALA A 1 158 ? -5.673 -7.173 6.939 1.00 88.81 158 ALA A C 1
ATOM 1203 O O . ALA A 1 158 ? -6.748 -6.947 7.496 1.00 88.81 158 ALA A O 1
ATOM 1204 N N . MET A 1 159 ? -5.593 -7.541 5.658 1.00 92.12 159 MET A N 1
ATOM 1205 C CA . MET A 1 159 ? -6.760 -7.661 4.780 1.00 92.12 159 MET A CA 1
ATOM 1206 C C . MET A 1 159 ? -7.692 -8.790 5.206 1.00 92.12 159 MET A C 1
ATOM 1208 O O . MET A 1 159 ? -8.900 -8.578 5.300 1.00 92.12 159 MET A O 1
ATOM 1212 N N . LEU A 1 160 ? -7.149 -9.966 5.525 1.00 90.44 160 LEU A N 1
ATOM 1213 C CA . LEU A 1 160 ? -7.932 -11.106 6.001 1.00 90.44 160 LEU A CA 1
ATOM 1214 C C . LEU A 1 160 ? -8.582 -10.813 7.356 1.00 90.44 160 LEU A C 1
ATOM 1216 O O . LEU A 1 160 ? -9.765 -11.092 7.541 1.00 90.44 160 LEU A O 1
ATOM 1220 N N . ALA A 1 161 ? -7.848 -10.197 8.286 1.00 89.94 161 ALA A N 1
ATOM 1221 C CA . ALA A 1 161 ? -8.390 -9.810 9.584 1.00 89.94 161 ALA A CA 1
ATOM 1222 C C . ALA A 1 161 ? -9.503 -8.757 9.450 1.00 89.94 161 ALA A C 1
ATOM 1224 O O . ALA A 1 161 ? -10.524 -8.852 10.137 1.00 89.94 161 ALA A O 1
ATOM 1225 N N . LEU A 1 162 ? -9.333 -7.778 8.555 1.00 89.25 162 LEU A N 1
ATOM 1226 C CA . LEU A 1 162 ? -10.351 -6.772 8.255 1.00 89.25 162 LEU A CA 1
ATOM 1227 C C . LEU A 1 162 ? -11.588 -7.405 7.604 1.00 89.25 162 LEU A C 1
ATOM 1229 O O . LEU A 1 162 ? -12.705 -7.147 8.047 1.00 89.25 162 LEU A O 1
ATOM 1233 N N . ALA A 1 163 ? -11.399 -8.262 6.600 1.00 90.31 163 ALA A N 1
ATOM 1234 C CA . ALA A 1 163 ? -12.476 -8.965 5.909 1.00 90.31 163 ALA A CA 1
ATOM 1235 C C . ALA A 1 163 ? -13.273 -9.869 6.861 1.00 90.31 163 ALA A C 1
ATOM 1237 O O . ALA A 1 163 ? -14.504 -9.834 6.861 1.00 90.31 163 ALA A O 1
ATOM 1238 N N . TYR A 1 164 ? -12.585 -10.623 7.722 1.00 88.94 164 TYR A N 1
ATOM 1239 C CA . TYR A 1 164 ? -13.218 -11.456 8.742 1.00 88.94 164 TYR A CA 1
ATOM 1240 C C . TYR A 1 164 ? -14.039 -10.620 9.728 1.00 88.94 164 TYR A C 1
ATOM 1242 O O . TYR A 1 164 ? -15.189 -10.945 10.025 1.00 88.94 164 TYR A O 1
ATOM 1250 N N . ALA A 1 165 ? -13.484 -9.507 10.208 1.00 87.38 165 ALA A N 1
ATOM 1251 C CA . ALA A 1 165 ? -14.190 -8.637 11.136 1.00 87.38 165 ALA A CA 1
ATOM 1252 C C . ALA A 1 165 ? -15.405 -7.944 10.482 1.00 87.38 165 ALA A C 1
ATOM 1254 O O . ALA A 1 165 ? -16.460 -7.854 11.111 1.00 87.38 165 ALA A O 1
ATOM 1255 N N . LEU A 1 166 ? -15.311 -7.560 9.201 1.00 86.56 166 LEU A N 1
ATOM 1256 C CA . LEU A 1 166 ? -16.445 -7.078 8.401 1.00 86.56 166 LEU A CA 1
ATOM 1257 C C . LEU A 1 166 ? -17.528 -8.151 8.245 1.00 86.56 166 LEU A C 1
ATOM 1259 O O . LEU A 1 166 ? -18.711 -7.858 8.417 1.00 86.56 166 LEU A O 1
ATOM 1263 N N . HIS A 1 167 ? -17.145 -9.392 7.949 1.00 86.56 167 HIS A N 1
ATOM 1264 C CA . HIS A 1 167 ? -18.083 -10.504 7.814 1.00 86.56 167 HIS A CA 1
ATOM 1265 C C . HIS A 1 167 ? -18.824 -10.788 9.129 1.00 86.56 167 HIS A C 1
ATOM 1267 O O . HIS A 1 167 ? -20.048 -10.945 9.141 1.00 86.56 167 HIS A O 1
ATOM 1273 N N . ARG A 1 168 ? -18.104 -10.766 10.255 1.00 83.88 168 ARG A N 1
ATOM 1274 C CA . ARG A 1 168 ? -18.689 -10.973 11.584 1.00 83.88 168 ARG A CA 1
ATOM 1275 C C . ARG A 1 168 ? -19.629 -9.835 11.986 1.00 83.88 168 ARG A C 1
ATOM 1277 O O . ARG A 1 168 ? -20.705 -10.095 12.512 1.00 83.88 168 ARG A O 1
ATOM 1284 N N . ALA A 1 169 ? -19.257 -8.590 11.685 1.00 81.62 169 ALA A N 1
ATOM 1285 C CA . ALA A 1 169 ? -20.102 -7.425 11.932 1.00 81.62 169 ALA A CA 1
ATOM 1286 C C . ALA A 1 169 ? -21.393 -7.448 11.098 1.00 81.62 169 ALA A C 1
ATOM 1288 O O . ALA A 1 169 ? -22.433 -7.038 11.592 1.00 81.62 169 ALA A O 1
ATOM 1289 N N . ARG A 1 170 ? -21.351 -7.958 9.859 1.00 78.38 170 ARG A N 1
ATOM 1290 C CA . ARG A 1 170 ? -22.556 -8.147 9.032 1.00 78.38 170 ARG A CA 1
ATOM 1291 C C . ARG A 1 170 ? -23.462 -9.256 9.560 1.00 78.38 170 ARG A C 1
ATOM 1293 O O . ARG A 1 170 ? -24.673 -9.092 9.536 1.00 78.38 170 ARG A O 1
ATOM 1300 N N . SER A 1 171 ? -22.881 -10.360 10.021 1.00 76.38 171 SER A N 1
ATOM 1301 C CA . SER A 1 171 ? -23.646 -11.521 10.496 1.00 76.38 171 SER A CA 1
ATOM 1302 C C . SER A 1 171 ? -24.370 -11.229 11.815 1.00 76.38 171 SER A C 1
ATOM 1304 O O . SER A 1 171 ? -25.518 -11.616 11.972 1.00 76.38 171 SER A O 1
ATOM 1306 N N . GLY A 1 172 ? -23.755 -10.454 12.717 1.00 62.28 172 GLY A N 1
ATOM 1307 C CA . GLY A 1 172 ? -24.397 -10.02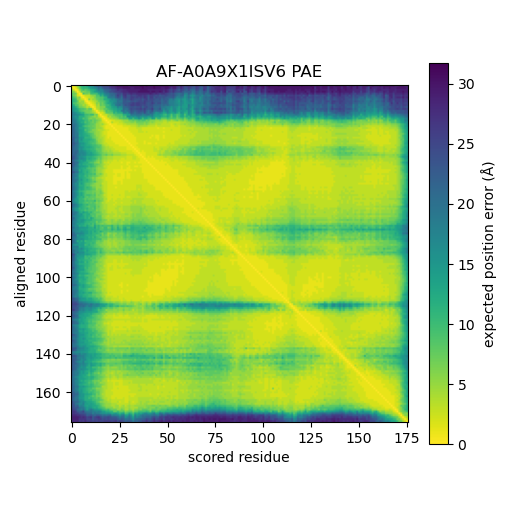4 13.967 1.00 62.28 172 GLY A CA 1
ATOM 1308 C C . GLY A 1 172 ? -25.486 -8.952 13.810 1.00 62.28 172 GLY A C 1
ATOM 1309 O O . GLY A 1 172 ? -26.180 -8.658 14.773 1.00 62.28 172 GLY A O 1
ATOM 1310 N N . VAL A 1 173 ? -25.649 -8.359 12.621 1.00 53.72 173 VAL A N 1
ATOM 1311 C CA . VAL A 1 173 ? -26.756 -7.430 12.309 1.00 53.72 173 VAL A CA 1
ATOM 1312 C C . VAL A 1 173 ? -28.018 -8.188 11.860 1.00 53.72 173 VAL A C 1
ATOM 1314 O O . VAL A 1 173 ? -29.080 -7.590 11.776 1.00 53.72 173 VAL A O 1
ATOM 1317 N N . GLY A 1 174 ? -27.927 -9.499 11.594 1.00 42.25 174 GLY A N 1
ATOM 1318 C CA . GLY A 1 174 ? -29.073 -10.341 11.229 1.00 42.25 174 GLY A CA 1
ATOM 1319 C C . GLY A 1 174 ? -29.798 -11.011 12.404 1.00 42.25 174 GLY A C 1
ATOM 1320 O O . GLY A 1 174 ? -30.769 -11.718 12.161 1.00 42.25 174 GLY A O 1
ATOM 1321 N N . GLU A 1 175 ? -29.329 -10.824 13.643 1.00 39.53 175 GLU A N 1
ATOM 1322 C CA . GLU A 1 175 ? -29.889 -11.459 14.854 1.00 39.53 175 GLU A CA 1
ATOM 1323 C C . GLU A 1 175 ? -30.567 -10.471 15.828 1.00 39.53 175 GLU A C 1
ATOM 1325 O O . GLU A 1 175 ? -30.954 -10.872 16.922 1.00 39.53 175 GLU A O 1
ATOM 1330 N N . ASN A 1 176 ? -30.749 -9.206 15.432 1.00 34.47 176 ASN A N 1
ATOM 1331 C CA . ASN A 1 176 ? -31.500 -8.183 16.177 1.00 34.47 176 ASN A CA 1
ATOM 1332 C C . ASN A 1 176 ? -32.572 -7.546 15.292 1.00 34.47 176 ASN A C 1
ATOM 1334 O O . ASN A 1 176 ? -33.535 -6.996 15.869 1.00 34.47 176 ASN A O 1
#

Solvent-accessible surface area (backbone atoms only — not comparable to full-atom values): 8886 Å² total; per-residue (Å²): 135,88,75,88,45,74,65,56,57,49,64,55,50,47,54,57,50,46,48,32,50,49,51,35,51,53,35,50,52,47,38,74,66,25,44,83,93,29,32,66,32,15,50,52,11,35,53,28,25,48,52,16,31,50,41,42,43,49,48,52,48,46,41,61,73,54,43,49,59,28,58,74,71,66,57,58,83,88,40,70,68,64,39,81,36,84,79,74,21,59,43,35,54,46,40,36,51,16,54,24,28,38,15,50,12,30,34,30,36,32,67,11,57,78,58,76,92,40,47,67,22,29,51,27,16,39,58,28,22,69,34,26,65,29,37,63,40,24,69,84,40,65,78,29,46,70,61,32,54,49,43,77,52,31,44,58,51,17,51,52,39,41,51,50,48,52,51,50,57,56,56,64,64,75,79,117

Foldseek 3Di:
DDDPDVVVLVVVLCCQLCVLVLLLVLLVLLLVVFDPVLNVLSVLLNVLSVLLSVLSNVLSCCCSVPVVVCVVVVNCPPCQQNDDDPLPHPSNLSNLVSLLSNLSSLQSSLSRHHDPVLVQLSVLSPLSNVLNCLSNCCSVPVVSVVSNVCNVVSVVSNSVSSVVVSVVVVVVVVPD

Nearest PDB structures (foldseek):
  4jq6-assembly1_B-2  TM=3.641E-01  e=2.204E+00  uncultured bacterium
  9bru-assembly1_g  TM=2.761E-01  e=1.387E+00  Mus musculus
  5vox-assembly1_X  TM=2.713E-01  e=1.831E+00  Saccharomyces cerevisiae S288C
  4nqi-assembly2_D  TM=3.592E-01  e=4.417E+00  Dictyostelium discoideum
  5voy-assembly1_V  TM=2.038E-01  e=1.207E+00  Saccharomyces cerevisiae S288C

Organism: NCBI:txid2782607

Radius of gyration: 18.32 Å; Cα contacts (8 Å, |Δi|>4): 213; chains: 1; bounding box: 51×35×51 Å

pLDDT: mean 84.63, std 14.56, range [34.47, 98.0]

Mean predicted aligned error: 7.15 Å

Secondary structure (DSSP, 8-state):
-----HHHHHHHHHHHHHHHHHHHHHHHHHHHHS-GGGHHHHHHHHHHHHHHHHHHHHHHHHIIIIIHHHHHHT--TT-GGG---TTT-HHHHHHHHHHHHHHHHHHHHHHH--SGGGHHHHHHHHHHHTTHHHHHTTTT-GGGHHHHTTHHHHHHHHHHHHHHHHHHHHHTTS--

Sequence (176 aa):
MSSSTPRGILFLLTPSLLLGSAFLVLTAALHRLAPPQRRVFSQIALAFATVYATLISLVYFVQLMLVAPRLVAGDTAGLEPFLFIPYRSFLFAVDLLGYSFMSLATLAGAFALPSSAWRTARAAMIANGLLLPFLAFQMLLPWLIAGGALWAVTFPVAMLALAYALHRARSGVGEN